Protein AF-A0A3P6BHT1-F1 (afdb_monomer)

Nearest PDB structures (foldseek):
  8hqz-assembly1_H  TM=2.341E-01  e=5.029E+00  Escherichia phage DT57C

Mean predicted aligned error: 13.16 Å

Foldseek 3Di:
DDDDDDDDDDDDDDDDDDDDDPPVPDFAAWDKAFDFDWDQDPVRDIDTGGDPVFDIFTFGCRQDDWLVSVVVSVCVRRVNPPPPDDDWDWADPDDPDDPPPDDRDDTGTDDGRVSVVVVVVSVSVVVPD

Organism: Brassica oleracea (NCBI:txid3712)

Radius of gyration: 19.94 Å; Cα contacts (8 Å, |Δi|>4): 112; chains: 1; bounding box: 49×53×44 Å

Sequence (129 aa):
MSCIRYDEGGKGMAHGGCSVSSIEGVHDSYIVVISGRWIMYDTGDWDFKLDSDRMGRAVYAKLITSVEDLKRAIIESYGLVGMSVVVEMTYWLGEHGSGAVGEREAPVQISNDKDFDLFTSARKVDKYI

Structure (mmCIF, N/CA/C/O backbone):
data_AF-A0A3P6BHT1-F1
#
_entry.id   AF-A0A3P6BHT1-F1
#
loop_
_atom_site.group_PDB
_atom_site.id
_atom_site.type_symbol
_atom_site.label_atom_id
_atom_site.label_alt_id
_atom_site.label_comp_id
_atom_site.label_asym_id
_atom_site.label_entity_id
_atom_site.label_seq_id
_atom_site.pdbx_PDB_ins_code
_atom_site.Cartn_x
_atom_site.Cartn_y
_atom_site.Cartn_z
_atom_site.occupancy
_atom_site.B_iso_or_equiv
_atom_site.auth_seq_id
_atom_site.auth_comp_id
_atom_site.auth_asym_id
_atom_site.auth_atom_id
_atom_site.pdbx_PDB_model_num
ATOM 1 N N . MET A 1 1 ? -31.616 1.103 -2.782 1.00 33.19 1 MET A N 1
ATOM 2 C CA . MET A 1 1 ? -32.309 1.721 -1.630 1.00 33.19 1 MET A CA 1
ATOM 3 C C . MET A 1 1 ? -31.677 3.082 -1.394 1.00 33.19 1 MET A C 1
ATOM 5 O O . MET A 1 1 ? -30.459 3.165 -1.419 1.00 33.19 1 MET A O 1
ATOM 9 N N . SER A 1 2 ? -32.489 4.130 -1.275 1.00 29.17 2 SER A N 1
ATOM 10 C CA . SER A 1 2 ? -32.084 5.532 -1.092 1.00 29.17 2 SER A CA 1
ATOM 11 C C . SER A 1 2 ? -32.786 6.083 0.153 1.00 29.17 2 SER A C 1
ATOM 13 O O . SER A 1 2 ? -33.930 5.699 0.398 1.00 29.17 2 SER A O 1
ATOM 15 N N . CYS A 1 3 ? -32.132 6.970 0.911 1.00 26.05 3 CYS A N 1
ATOM 16 C CA . CYS A 1 3 ? -32.770 7.853 1.896 1.00 26.05 3 CYS A CA 1
ATOM 17 C C . CYS A 1 3 ? -31.977 9.171 2.094 1.00 26.05 3 CYS A C 1
ATOM 19 O O . CYS A 1 3 ? -30.818 9.271 1.697 1.00 26.05 3 CYS A O 1
ATOM 21 N N . ILE A 1 4 ? -32.668 10.196 2.618 1.00 35.78 4 ILE A N 1
ATOM 22 C CA . ILE A 1 4 ? -32.536 11.655 2.388 1.00 35.78 4 ILE A CA 1
ATOM 23 C C . ILE A 1 4 ? -32.267 12.450 3.704 1.00 35.78 4 ILE A C 1
ATOM 25 O O . ILE A 1 4 ? -32.861 12.099 4.715 1.00 35.78 4 ILE A O 1
ATOM 29 N N . ARG A 1 5 ? -31.425 13.513 3.599 1.00 43.12 5 ARG A N 1
ATOM 30 C CA . ARG A 1 5 ? -31.228 14.861 4.264 1.00 43.12 5 ARG A CA 1
ATOM 31 C C . ARG A 1 5 ? -31.700 15.216 5.700 1.00 43.12 5 ARG A C 1
ATOM 33 O O . ARG A 1 5 ? -32.742 14.737 6.099 1.00 43.12 5 ARG A O 1
ATOM 40 N N . TYR A 1 6 ? -31.028 16.212 6.338 1.00 35.94 6 TYR A N 1
ATOM 41 C CA . TYR A 1 6 ? -31.519 17.595 6.654 1.00 35.94 6 TYR A CA 1
ATOM 42 C C . TYR A 1 6 ? -30.362 18.598 6.938 1.00 35.94 6 TYR A C 1
ATOM 44 O O . TYR A 1 6 ? -29.374 18.223 7.562 1.00 35.94 6 TYR A O 1
ATOM 52 N N . ASP A 1 7 ? -30.520 19.854 6.485 1.00 47.53 7 ASP A N 1
ATOM 53 C CA . ASP A 1 7 ? -29.783 21.067 6.909 1.00 47.53 7 ASP A CA 1
ATOM 54 C C . ASP A 1 7 ? -30.580 21.779 8.022 1.00 47.53 7 ASP A C 1
ATOM 56 O O . ASP A 1 7 ? -31.801 21.887 7.897 1.00 47.53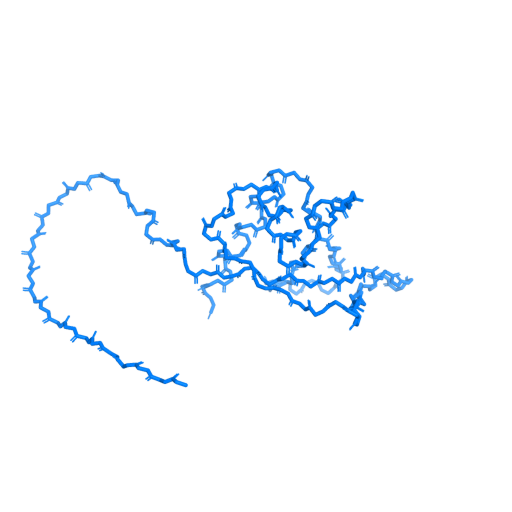 7 ASP A O 1
ATOM 60 N N . GLU A 1 8 ? -29.916 22.364 9.026 1.00 42.38 8 GLU A N 1
ATOM 61 C CA . GLU A 1 8 ? -30.491 23.420 9.880 1.00 42.38 8 GLU A CA 1
ATOM 62 C C . GLU A 1 8 ? -29.471 24.538 10.144 1.00 42.38 8 GLU A C 1
ATOM 64 O O . GLU A 1 8 ? -28.363 24.307 10.624 1.00 42.38 8 GLU A O 1
ATOM 69 N N . GLY A 1 9 ? -29.869 25.776 9.836 1.00 42.72 9 GLY A N 1
ATOM 70 C CA . GLY A 1 9 ? -29.161 26.996 10.212 1.00 42.72 9 GLY A CA 1
ATOM 71 C C . GLY A 1 9 ? -29.717 27.606 11.502 1.00 42.72 9 GLY A C 1
ATOM 72 O O . GLY A 1 9 ? -30.926 27.627 11.718 1.00 42.72 9 GLY A O 1
ATOM 73 N N . GLY A 1 10 ? -28.835 28.180 12.326 1.00 33.06 10 GLY A N 1
ATOM 74 C CA . GLY A 1 10 ? -29.183 28.947 13.525 1.00 33.06 10 GLY A CA 1
ATOM 75 C C . GLY A 1 10 ? -28.000 29.782 14.034 1.00 33.06 10 GLY A C 1
ATOM 76 O O . GLY A 1 10 ? -26.874 29.309 14.099 1.00 33.06 10 GLY A O 1
ATOM 77 N N . LYS A 1 11 ? -28.256 31.056 14.347 1.00 47.62 11 LYS A N 1
ATOM 78 C CA . LYS A 1 11 ? -27.301 32.153 14.604 1.00 47.62 11 LYS A CA 1
ATOM 79 C C . LYS A 1 11 ? -27.049 32.344 16.113 1.00 47.62 11 LYS A C 1
ATOM 81 O O . LYS A 1 11 ? -28.017 32.399 16.863 1.00 47.62 11 LYS A O 1
ATOM 86 N N . GLY A 1 12 ? -25.804 32.582 16.548 1.00 33.12 12 GLY A N 1
ATOM 87 C CA . GLY A 1 12 ? -25.494 33.063 17.909 1.00 33.12 12 GLY A CA 1
ATOM 88 C C . GLY A 1 12 ? -23.995 33.285 18.169 1.00 33.12 12 GLY A C 1
ATOM 89 O O . GLY A 1 12 ? -23.211 32.352 18.066 1.00 33.12 12 GLY A O 1
ATOM 90 N N . MET A 1 13 ? -23.594 34.521 18.492 1.00 46.94 13 MET A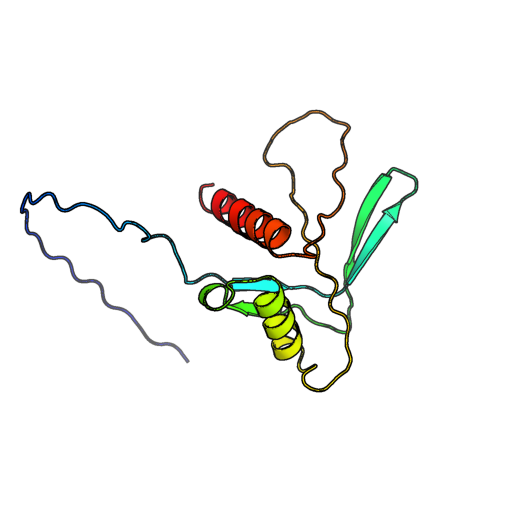 N 1
ATOM 91 C CA . MET A 1 13 ? -22.229 34.886 18.907 1.00 46.94 13 MET A CA 1
ATOM 92 C C . MET A 1 13 ? -22.034 34.712 20.421 1.00 46.94 13 MET A C 1
ATOM 94 O O . MET A 1 13 ? -22.877 35.173 21.187 1.00 46.94 13 MET A O 1
ATOM 98 N N . ALA A 1 14 ? -20.875 34.193 20.841 1.00 39.41 14 ALA A N 1
ATOM 99 C CA . ALA A 1 14 ? -20.248 34.505 22.129 1.00 39.41 14 ALA A CA 1
ATOM 100 C C . ALA A 1 14 ? -18.723 34.285 22.052 1.00 39.41 14 ALA A C 1
ATOM 102 O O . ALA A 1 14 ? -18.258 33.202 21.705 1.00 39.41 14 ALA A O 1
ATOM 103 N N . HIS A 1 15 ? -17.950 35.324 22.382 1.00 44.81 15 HIS A N 1
ATOM 104 C CA . HIS A 1 15 ? -16.516 35.235 22.655 1.00 44.81 15 HIS A CA 1
ATOM 105 C C . HIS A 1 15 ? -16.294 34.516 23.993 1.00 44.81 15 HIS A C 1
ATOM 107 O O . HIS A 1 15 ? -16.811 34.948 25.021 1.00 44.81 15 HIS A O 1
ATOM 113 N N . GLY A 1 16 ? -15.475 33.469 23.988 1.00 34.25 16 GLY A N 1
ATOM 114 C CA . GLY A 1 16 ? -15.001 32.792 25.191 1.00 34.25 16 GLY A CA 1
ATOM 115 C C . GLY A 1 16 ? -13.775 31.963 24.845 1.00 34.25 16 GLY A C 1
ATOM 116 O O . GLY A 1 16 ? -13.896 30.888 24.269 1.00 34.25 16 GLY A O 1
ATOM 117 N N . GLY A 1 17 ? -12.588 32.495 25.137 1.00 44.78 17 GLY A N 1
ATOM 118 C CA . GLY A 1 17 ? -11.343 31.755 24.988 1.00 44.78 17 GLY A CA 1
ATOM 119 C C . GLY A 1 17 ? -11.336 30.541 25.912 1.00 44.78 17 GLY A C 1
ATOM 120 O O . GLY A 1 17 ? -11.472 30.680 27.126 1.00 44.78 17 GLY A O 1
ATOM 121 N N . CYS A 1 18 ? -11.145 29.361 25.332 1.00 32.31 18 CYS A N 1
ATOM 122 C CA . CYS A 1 18 ? -10.703 28.178 26.047 1.00 32.31 18 CYS A CA 1
ATOM 123 C C . CYS A 1 18 ? -9.732 27.411 25.148 1.00 32.31 18 CYS A C 1
ATOM 125 O O . CYS A 1 18 ? -9.988 27.156 23.974 1.00 32.31 18 CYS A O 1
ATOM 127 N N . SER A 1 19 ? -8.566 27.145 25.709 1.00 41.62 19 SER A N 1
ATOM 128 C CA . SER A 1 19 ? -7.423 26.483 25.105 1.00 41.62 19 SER A CA 1
ATOM 129 C C . SER A 1 19 ? -7.693 25.009 24.786 1.00 41.62 19 SER A C 1
ATOM 131 O O . SER A 1 19 ? -8.233 24.293 25.622 1.00 41.62 19 SER A O 1
ATOM 133 N N . VAL A 1 20 ? -7.168 24.579 23.631 1.00 44.09 20 VAL A N 1
ATOM 134 C CA . VAL A 1 20 ? -6.938 23.195 23.169 1.00 44.09 20 VAL A CA 1
ATOM 135 C C . VAL A 1 20 ? -8.190 22.353 22.889 1.00 44.09 20 VAL A C 1
ATOM 137 O O . VAL A 1 20 ? -8.804 21.805 23.795 1.00 44.09 20 VAL A O 1
ATOM 140 N N . SER A 1 21 ? -8.481 22.141 21.598 1.00 43.91 21 SER A N 1
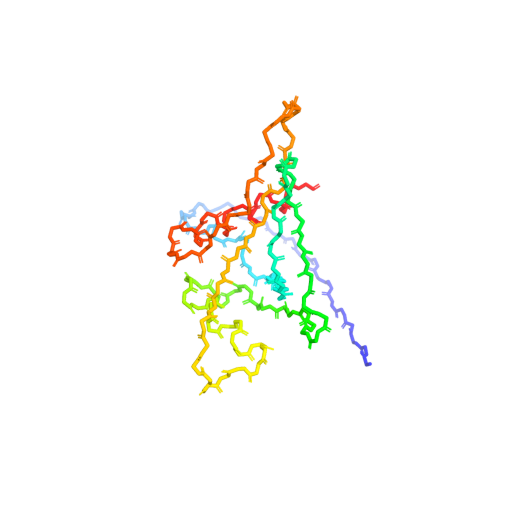ATOM 141 C CA . SER A 1 21 ? -8.604 20.796 20.987 1.00 43.91 21 SER A CA 1
ATOM 142 C C . SER A 1 21 ? -9.156 20.842 19.553 1.00 43.91 21 SER A C 1
ATOM 144 O O . SER A 1 21 ? -10.163 20.221 19.245 1.00 43.91 21 SER A O 1
ATOM 146 N N . SER A 1 22 ? -8.468 21.490 18.609 1.00 43.88 22 SER A N 1
ATOM 147 C CA . SER A 1 22 ? -8.778 21.246 17.190 1.00 43.88 22 SER A CA 1
ATOM 148 C C . SER A 1 22 ? -7.966 20.052 16.679 1.00 43.88 22 SER A C 1
ATOM 150 O O . SER A 1 22 ? -7.074 20.186 15.850 1.00 43.88 22 SER A O 1
ATOM 152 N N . ILE A 1 23 ? -8.306 18.861 17.188 1.00 52.00 23 ILE A N 1
ATOM 153 C CA . ILE A 1 23 ? -8.139 17.591 16.450 1.00 52.00 23 ILE A CA 1
ATOM 154 C C . ILE A 1 23 ? -9.349 17.404 15.500 1.00 52.00 23 ILE A C 1
ATOM 156 O O . ILE A 1 23 ? -9.651 16.308 15.035 1.00 52.00 23 ILE A O 1
ATOM 160 N N . GLU A 1 24 ? -10.076 18.484 15.206 1.00 45.03 24 GLU A N 1
ATOM 161 C CA . GLU A 1 24 ? -11.163 18.539 14.234 1.00 45.03 24 GLU A CA 1
ATOM 162 C C . GLU A 1 24 ? -10.587 18.554 12.816 1.00 45.03 24 GLU A C 1
ATOM 164 O O . GLU A 1 24 ? -10.504 19.572 12.139 1.00 45.03 24 GLU A O 1
ATOM 169 N N . GLY A 1 25 ? -10.130 17.390 12.377 1.00 41.31 25 GLY A N 1
ATOM 170 C CA . GLY A 1 25 ? -9.745 17.160 10.985 1.00 41.31 25 GLY A CA 1
ATOM 171 C C . GLY A 1 25 ? -9.738 15.688 10.604 1.00 41.31 25 GLY A C 1
ATOM 172 O O . GLY A 1 25 ? -9.152 15.298 9.594 1.00 41.31 25 GLY A O 1
ATOM 173 N N . VAL A 1 26 ? -10.316 14.832 11.441 1.00 51.81 26 VAL A N 1
ATOM 174 C CA . VAL A 1 26 ? -10.138 13.395 11.324 1.00 51.81 26 VAL A CA 1
ATOM 175 C C . VAL A 1 26 ? -11.498 12.756 11.649 1.00 51.81 26 VAL A C 1
ATOM 177 O O . VAL A 1 26 ? -12.054 12.986 12.713 1.00 51.81 26 VAL A O 1
ATOM 180 N N . HIS A 1 27 ? -12.186 12.048 10.747 1.00 53.94 27 HIS A N 1
ATOM 181 C CA . HIS A 1 27 ? -11.885 10.651 10.438 1.00 53.94 27 HIS A CA 1
ATOM 182 C C . HIS A 1 27 ? -13.075 9.968 9.692 1.00 53.94 27 HIS A C 1
ATOM 184 O O . HIS A 1 27 ? -13.681 9.062 10.245 1.00 53.94 27 HIS A O 1
ATOM 190 N N . ASP A 1 28 ? -13.421 10.332 8.454 1.00 64.56 28 ASP A N 1
ATOM 191 C CA . ASP A 1 28 ? -14.301 9.494 7.596 1.00 64.56 28 ASP A CA 1
ATOM 192 C C . ASP A 1 28 ? -13.638 9.240 6.238 1.00 64.56 28 ASP A C 1
ATOM 194 O O . ASP A 1 28 ? -14.151 9.577 5.177 1.00 64.56 28 ASP A O 1
ATOM 198 N N . SER A 1 29 ? -12.422 8.698 6.261 1.00 78.81 29 SER A N 1
ATOM 199 C CA . SER A 1 29 ? -11.703 8.342 5.035 1.00 78.81 29 SER A CA 1
ATOM 200 C C . SER A 1 29 ? -11.356 6.868 5.005 1.00 78.81 29 SER A C 1
ATOM 202 O O . SER A 1 29 ? -11.123 6.250 6.044 1.00 78.81 29 SER A O 1
ATOM 204 N N . TYR A 1 30 ? -11.276 6.325 3.800 1.00 88.56 30 TYR A N 1
ATOM 205 C CA . TYR A 1 30 ? -10.845 4.960 3.553 1.00 88.56 30 TYR A CA 1
ATOM 206 C C . TYR A 1 30 ? -9.407 4.955 3.037 1.00 88.56 30 TYR A C 1
ATOM 208 O O . TYR A 1 30 ? -8.985 5.879 2.345 1.00 88.56 30 TYR A O 1
ATOM 216 N N . ILE A 1 31 ? -8.654 3.916 3.384 1.00 90.75 31 ILE A N 1
ATOM 217 C CA . ILE A 1 31 ? -7.414 3.557 2.696 1.00 90.75 31 ILE A CA 1
ATOM 218 C C . ILE A 1 31 ? -7.796 2.510 1.656 1.00 90.75 31 ILE A C 1
ATOM 220 O O . ILE A 1 31 ? -8.370 1.476 2.004 1.00 90.75 31 ILE A O 1
ATOM 224 N N . VAL A 1 32 ? -7.501 2.787 0.388 1.00 92.19 32 VAL A N 1
ATOM 225 C CA . VAL A 1 32 ? -7.661 1.804 -0.684 1.00 92.19 32 VAL A CA 1
ATOM 226 C C . VAL A 1 32 ? -6.406 0.945 -0.729 1.00 92.19 32 VAL A C 1
ATOM 228 O O . VAL A 1 32 ? -5.294 1.457 -0.802 1.00 92.19 32 VAL A O 1
ATOM 231 N N . VAL A 1 33 ? -6.597 -0.366 -0.662 1.00 94.62 33 VAL A N 1
ATOM 232 C CA . VAL A 1 33 ? -5.541 -1.372 -0.654 1.00 94.62 33 VAL A CA 1
ATOM 233 C C . VAL A 1 33 ? -5.716 -2.243 -1.878 1.00 94.62 33 VAL A C 1
ATOM 235 O O . VAL A 1 33 ? -6.782 -2.821 -2.095 1.00 94.62 33 VAL A O 1
ATOM 238 N N . ILE A 1 34 ? -4.655 -2.369 -2.659 1.00 95.25 34 ILE A N 1
ATOM 239 C CA . ILE A 1 34 ? -4.643 -3.160 -3.881 1.00 95.25 34 ILE A CA 1
ATOM 240 C C . ILE A 1 34 ? -3.522 -4.187 -3.764 1.00 95.25 34 ILE A C 1
ATOM 242 O O . ILE A 1 34 ? -2.421 -3.859 -3.329 1.00 95.25 34 ILE A O 1
ATOM 246 N N . SER A 1 35 ? -3.816 -5.439 -4.108 1.00 94.81 35 SER A N 1
ATOM 247 C CA . SER A 1 35 ? -2.819 -6.506 -4.117 1.00 94.81 35 SER A CA 1
ATOM 248 C C . SER A 1 35 ? -2.128 -6.567 -5.477 1.00 94.81 35 SER A C 1
ATOM 250 O O . SER A 1 35 ? -2.750 -6.354 -6.518 1.00 94.81 35 SER A O 1
ATOM 252 N N . GLY A 1 36 ? -0.828 -6.833 -5.471 1.00 94.56 36 GLY A N 1
ATOM 253 C CA . GLY A 1 36 ? -0.017 -6.865 -6.676 1.00 94.56 36 GLY A CA 1
ATOM 254 C C . GLY A 1 36 ? 1.464 -6.904 -6.339 1.00 94.56 36 GLY A C 1
ATOM 255 O O . GLY A 1 36 ? 1.848 -7.194 -5.205 1.00 94.56 36 GLY A O 1
ATOM 256 N N . ARG A 1 37 ? 2.293 -6.615 -7.337 1.00 93.31 37 ARG A N 1
ATOM 257 C CA . ARG A 1 37 ? 3.749 -6.566 -7.197 1.00 93.31 37 ARG A CA 1
ATOM 258 C C . ARG A 1 37 ? 4.332 -5.387 -7.961 1.00 93.31 37 ARG A C 1
ATOM 260 O O . ARG A 1 37 ? 3.911 -5.103 -9.083 1.00 93.31 37 ARG A O 1
ATOM 267 N N . TRP A 1 38 ? 5.347 -4.770 -7.377 1.00 93.12 38 TRP A N 1
ATOM 268 C CA . TRP A 1 38 ? 6.177 -3.791 -8.064 1.00 93.12 38 TRP A CA 1
ATOM 269 C C . TRP A 1 38 ? 7.136 -4.481 -9.037 1.00 93.12 38 TRP A C 1
ATOM 271 O O . TRP A 1 38 ? 7.667 -5.556 -8.750 1.00 93.12 38 TRP A O 1
ATOM 281 N N . ILE A 1 39 ? 7.340 -3.866 -10.195 1.00 92.94 39 ILE A N 1
ATOM 282 C CA . ILE A 1 39 ? 8.279 -4.288 -11.232 1.00 92.94 39 ILE A CA 1
ATOM 283 C C . ILE A 1 39 ? 9.194 -3.101 -11.507 1.00 92.94 39 ILE A C 1
ATOM 285 O O . ILE A 1 39 ? 8.714 -2.060 -11.942 1.00 92.94 39 ILE A O 1
ATOM 289 N N . MET A 1 40 ? 10.493 -3.264 -11.253 1.00 91.69 40 MET A N 1
ATOM 290 C CA . MET A 1 40 ? 11.514 -2.311 -11.684 1.00 91.69 40 MET A CA 1
ATOM 291 C C . MET A 1 40 ? 12.067 -2.766 -13.033 1.00 91.69 40 MET A C 1
ATOM 293 O O . MET A 1 40 ? 12.561 -3.890 -13.153 1.00 91.69 40 MET A O 1
ATOM 297 N N . TYR A 1 41 ? 11.972 -1.909 -14.040 1.00 88.81 41 TYR A N 1
ATOM 298 C CA . TYR A 1 41 ? 12.591 -2.129 -15.341 1.00 88.81 41 TYR A CA 1
ATOM 299 C C . TYR A 1 41 ? 14.068 -1.724 -15.314 1.00 88.81 41 TYR A C 1
ATOM 301 O O . TYR A 1 41 ? 14.521 -0.970 -14.453 1.00 88.81 41 TYR A O 1
A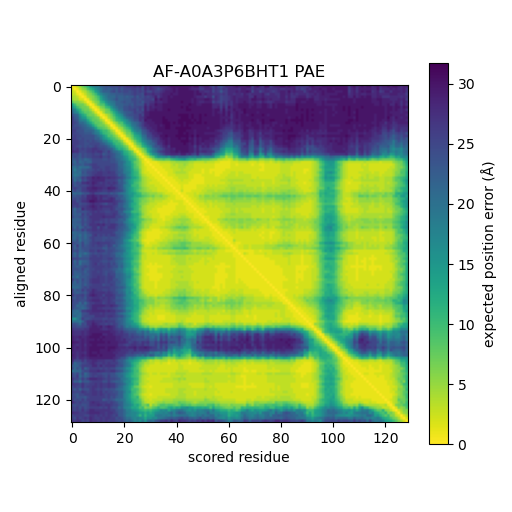TOM 309 N N . ASP A 1 42 ? 14.830 -2.210 -16.288 1.00 91.25 42 ASP A N 1
ATOM 310 C CA . ASP A 1 42 ? 16.234 -1.839 -16.503 1.00 91.25 42 ASP A CA 1
ATOM 311 C C . ASP A 1 42 ? 16.425 -0.338 -16.781 1.00 91.25 42 ASP A C 1
ATOM 313 O O . ASP A 1 42 ? 17.467 0.227 -16.454 1.00 91.25 42 ASP A O 1
ATOM 317 N N . THR A 1 43 ? 15.393 0.325 -17.305 1.00 88.12 43 THR A N 1
ATOM 318 C CA . THR A 1 43 ? 15.309 1.784 -17.459 1.00 88.12 43 THR A CA 1
ATOM 319 C C . THR A 1 43 ? 15.232 2.539 -16.127 1.00 88.12 43 THR A C 1
ATOM 321 O O . THR A 1 43 ? 15.290 3.769 -16.114 1.00 88.12 43 THR A O 1
ATOM 324 N N . GLY A 1 44 ? 15.056 1.838 -15.004 1.00 84.69 44 GLY A N 1
ATOM 325 C CA . GLY A 1 44 ? 14.777 2.428 -13.696 1.00 84.69 44 GLY A CA 1
ATOM 326 C C . GLY A 1 44 ? 13.326 2.883 -13.517 1.00 84.69 44 GLY A C 1
ATOM 327 O O . GLY A 1 44 ? 13.019 3.534 -12.523 1.00 84.69 44 GLY A O 1
ATOM 328 N N . ASP A 1 45 ? 12.439 2.569 -14.467 1.00 84.69 45 ASP A N 1
ATOM 329 C CA . ASP A 1 45 ? 10.997 2.769 -14.308 1.00 84.69 45 ASP A CA 1
ATOM 330 C C . ASP A 1 45 ? 10.404 1.737 -13.351 1.00 84.69 45 ASP A C 1
ATOM 332 O O . ASP A 1 45 ? 10.794 0.568 -13.363 1.00 84.69 45 ASP A O 1
ATOM 336 N N . TRP A 1 46 ? 9.410 2.161 -12.577 1.00 88.31 46 TRP A N 1
ATOM 337 C CA . TRP A 1 46 ? 8.597 1.273 -11.758 1.00 88.31 46 TRP A CA 1
ATOM 338 C C . TRP A 1 46 ? 7.191 1.162 -12.329 1.00 88.31 46 TRP A C 1
ATOM 340 O O . TRP A 1 46 ? 6.589 2.152 -12.738 1.00 88.31 46 TRP A O 1
ATOM 350 N N . ASP A 1 47 ? 6.650 -0.047 -12.301 1.00 90.06 47 ASP A N 1
ATOM 351 C CA . ASP A 1 47 ? 5.260 -0.331 -12.638 1.00 90.06 47 ASP A CA 1
ATOM 352 C C . ASP A 1 47 ? 4.651 -1.263 -11.590 1.00 90.06 47 ASP A C 1
ATOM 354 O O . ASP A 1 47 ? 5.352 -2.044 -10.937 1.00 90.06 47 ASP A O 1
ATOM 358 N N . PHE A 1 48 ? 3.338 -1.169 -11.404 1.00 90.69 48 PHE A N 1
ATOM 359 C CA . PHE A 1 48 ? 2.605 -1.990 -10.453 1.00 90.69 48 PHE A CA 1
ATOM 360 C C . PHE A 1 48 ? 1.715 -2.979 -11.190 1.00 90.69 48 PHE A C 1
ATOM 362 O O . PHE A 1 48 ? 0.659 -2.639 -11.727 1.00 90.69 48 PHE A O 1
ATOM 369 N N . LYS A 1 49 ? 2.108 -4.253 -11.160 1.00 93.94 49 LYS A N 1
ATOM 370 C CA . LYS A 1 49 ? 1.285 -5.321 -11.716 1.00 93.94 49 LYS A CA 1
ATOM 371 C C . LYS A 1 49 ? 0.261 -5.780 -10.685 1.00 93.94 49 LYS A C 1
ATOM 373 O O . LYS A 1 49 ? 0.617 -6.432 -9.703 1.00 93.94 49 LYS A O 1
ATOM 378 N N . LEU A 1 50 ? -1.005 -5.483 -10.966 1.00 93.56 50 LEU A N 1
ATOM 379 C CA . LEU A 1 50 ? -2.162 -5.923 -10.187 1.00 93.56 50 LEU A CA 1
ATOM 380 C C . LEU A 1 50 ? -2.263 -7.452 -10.114 1.00 93.56 50 LEU A C 1
ATOM 382 O O . LEU A 1 50 ? -2.056 -8.147 -11.113 1.00 93.56 50 LEU A O 1
ATOM 386 N N . ASP A 1 51 ? -2.636 -7.960 -8.942 1.00 93.62 51 ASP A N 1
ATOM 387 C CA . ASP A 1 51 ? -3.138 -9.324 -8.788 1.00 93.62 51 ASP A CA 1
ATOM 388 C C . ASP A 1 51 ? -4.599 -9.362 -9.265 1.00 93.62 51 ASP A C 1
ATOM 390 O O . ASP A 1 51 ? -5.501 -8.841 -8.607 1.00 93.62 51 ASP A O 1
ATOM 394 N N . SER A 1 52 ? -4.831 -9.951 -10.440 1.00 91.19 52 SER A N 1
ATOM 395 C CA . SER A 1 52 ? -6.158 -10.006 -11.065 1.00 91.19 52 SER A CA 1
ATOM 396 C C . SER A 1 52 ? -7.167 -10.842 -10.283 1.00 91.19 52 SER A C 1
ATOM 398 O O . SER A 1 52 ? -8.370 -10.635 -10.438 1.00 91.19 52 SER A O 1
ATOM 400 N N . ASP A 1 53 ? -6.696 -11.755 -9.435 1.00 91.81 53 ASP A N 1
ATOM 401 C CA . ASP A 1 53 ? -7.558 -12.649 -8.663 1.00 91.81 53 ASP A CA 1
ATOM 402 C C . ASP A 1 53 ? -8.003 -11.996 -7.345 1.00 91.81 53 ASP A C 1
ATOM 404 O O . ASP A 1 53 ? -8.903 -12.486 -6.657 1.00 91.81 53 ASP A O 1
ATOM 408 N N . ARG A 1 54 ? -7.402 -10.852 -6.989 1.00 88.94 54 ARG A N 1
ATOM 409 C CA . ARG A 1 54 ? -7.656 -10.128 -5.743 1.00 88.94 54 ARG A CA 1
ATOM 410 C C . ARG A 1 54 ? -8.097 -8.701 -6.025 1.00 88.94 54 ARG A C 1
ATOM 412 O O . ARG A 1 54 ? -7.296 -7.779 -6.133 1.00 88.94 54 ARG A O 1
ATOM 419 N N . MET A 1 55 ? -9.414 -8.503 -6.062 1.00 91.25 55 MET A N 1
ATOM 420 C CA . MET A 1 55 ? -9.993 -7.159 -6.142 1.00 91.25 55 MET A CA 1
ATOM 421 C C . MET A 1 55 ? -9.492 -6.262 -5.000 1.00 91.25 55 MET A C 1
ATOM 423 O O . MET A 1 55 ? -9.316 -6.736 -3.878 1.00 91.25 55 MET A O 1
ATOM 427 N N . GLY A 1 56 ? -9.359 -4.961 -5.264 1.00 93.94 56 GLY A N 1
ATOM 428 C CA . GLY A 1 56 ? -9.016 -3.978 -4.238 1.00 93.94 56 GLY A CA 1
ATOM 429 C C . GLY A 1 56 ? -9.996 -3.970 -3.058 1.00 93.94 56 GLY A C 1
ATOM 430 O O . GLY A 1 56 ? -11.143 -4.428 -3.149 1.00 93.94 56 GLY A O 1
ATOM 431 N N . ARG A 1 57 ? -9.531 -3.454 -1.923 1.00 95.19 57 ARG A N 1
ATOM 432 C CA . ARG A 1 57 ? -10.286 -3.331 -0.672 1.00 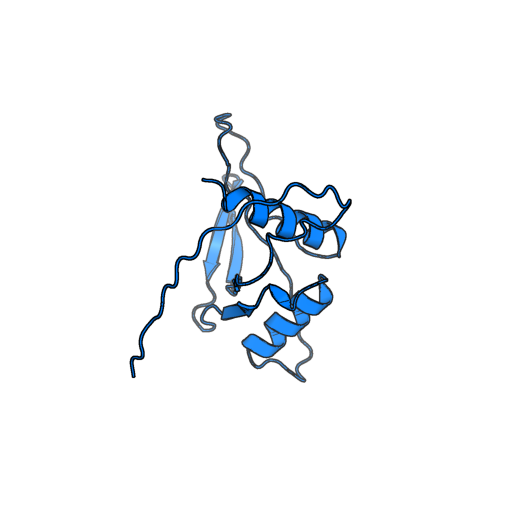95.19 57 ARG A CA 1
ATOM 433 C C . ARG A 1 57 ? -10.204 -1.910 -0.146 1.00 95.19 57 ARG A C 1
ATOM 435 O O . ARG A 1 57 ? -9.203 -1.234 -0.338 1.00 95.19 57 ARG A O 1
ATOM 442 N N . ALA A 1 58 ? -11.251 -1.468 0.535 1.00 92.62 58 ALA A N 1
ATOM 443 C CA . ALA A 1 58 ? -11.253 -0.212 1.269 1.00 92.62 58 ALA A CA 1
ATOM 444 C C . ALA A 1 58 ? -11.290 -0.528 2.766 1.00 92.62 58 ALA A C 1
ATOM 446 O O . ALA A 1 58 ? -12.215 -1.192 3.231 1.00 92.62 58 ALA A O 1
ATOM 447 N N . VAL A 1 59 ? -10.296 -0.054 3.516 1.00 92.50 59 VAL A N 1
ATOM 448 C CA . VAL A 1 59 ? -10.251 -0.188 4.979 1.00 92.50 59 VAL A CA 1
ATOM 449 C C . VAL A 1 59 ? -10.526 1.163 5.626 1.00 92.50 59 VAL A C 1
ATOM 451 O O . VAL A 1 59 ? -10.059 2.202 5.158 1.00 92.50 59 VAL A O 1
ATOM 454 N N . TYR A 1 60 ? -11.335 1.173 6.681 1.00 90.25 60 TYR A N 1
ATOM 455 C CA . TYR A 1 60 ? -11.780 2.413 7.309 1.00 90.25 60 TYR A CA 1
ATOM 456 C C . TYR A 1 60 ? -10.665 3.010 8.174 1.00 90.25 60 TYR A C 1
ATOM 458 O O . TYR A 1 60 ? -10.293 2.455 9.206 1.00 90.25 60 TYR A O 1
ATOM 466 N N . ALA A 1 61 ? -10.127 4.158 7.760 1.00 87.81 61 ALA A N 1
ATOM 467 C CA . ALA A 1 61 ? -8.887 4.701 8.309 1.00 87.81 61 ALA A CA 1
ATOM 468 C C . ALA A 1 61 ? -9.000 5.185 9.760 1.00 87.81 61 ALA A C 1
ATOM 470 O O . ALA A 1 61 ? -7.977 5.368 10.410 1.00 87.81 61 ALA A O 1
ATOM 471 N N . LYS A 1 62 ? -10.215 5.434 10.268 1.00 85.50 62 LYS A N 1
ATOM 472 C CA . LYS A 1 62 ? -10.432 5.905 11.645 1.00 85.50 62 LYS A CA 1
ATOM 473 C C . LYS A 1 62 ? -9.946 4.921 12.697 1.00 85.50 62 LYS A C 1
ATOM 475 O O . LYS A 1 62 ? -9.505 5.339 13.758 1.00 85.50 62 LYS A O 1
ATOM 480 N N . LEU A 1 63 ? -10.060 3.632 12.396 1.00 85.19 63 LEU A N 1
ATOM 481 C CA . LEU A 1 63 ? -9.738 2.555 13.326 1.00 85.19 63 LEU A CA 1
ATOM 482 C C . LEU A 1 63 ? -8.272 2.117 13.227 1.00 85.19 63 LEU A C 1
ATOM 484 O O . LEU A 1 63 ? -7.860 1.220 13.950 1.00 85.19 63 LEU A O 1
ATOM 488 N N . ILE A 1 64 ? -7.496 2.726 12.326 1.00 91.56 64 ILE A N 1
ATOM 489 C CA . ILE A 1 64 ? -6.115 2.339 12.052 1.00 91.56 64 ILE A CA 1
ATOM 490 C C . ILE A 1 64 ? -5.183 3.336 12.733 1.00 91.56 64 ILE A C 1
ATOM 492 O O . ILE A 1 64 ? -5.076 4.481 12.290 1.00 91.56 64 ILE A O 1
ATOM 496 N N . THR A 1 65 ? -4.519 2.894 13.801 1.00 91.19 65 THR A N 1
ATOM 497 C CA . THR A 1 65 ? -3.617 3.739 14.604 1.00 91.19 65 THR A CA 1
ATOM 498 C C . THR A 1 65 ? -2.151 3.330 14.538 1.00 91.19 65 THR A C 1
ATOM 500 O O . THR A 1 65 ? -1.300 4.073 15.010 1.00 91.19 65 THR A O 1
ATOM 503 N N . SER A 1 66 ? -1.854 2.180 13.934 1.00 93.62 66 SER A N 1
ATOM 504 C CA . SER A 1 66 ? -0.511 1.604 13.850 1.00 93.62 66 SER A CA 1
ATOM 505 C C . SER A 1 66 ? -0.322 0.799 12.564 1.00 93.62 66 SER A C 1
ATOM 507 O O . SER A 1 66 ? -1.292 0.471 11.863 1.00 93.62 66 SER A O 1
ATOM 509 N N . VAL A 1 67 ? 0.926 0.416 12.278 1.00 94.88 67 VAL A N 1
ATOM 510 C CA . VAL A 1 67 ? 1.245 -0.490 11.165 1.00 94.88 67 VAL A CA 1
ATOM 511 C C . VAL A 1 67 ? 0.575 -1.858 11.335 1.00 94.88 67 VAL A C 1
ATOM 513 O O . VAL A 1 67 ? 0.101 -2.443 10.362 1.00 94.88 67 VAL A O 1
ATOM 516 N N . GLU A 1 68 ? 0.481 -2.356 12.569 1.00 95.31 68 GLU A N 1
ATOM 517 C CA . GLU A 1 68 ? -0.128 -3.654 12.869 1.00 95.31 68 GLU A CA 1
ATOM 518 C C . GLU A 1 68 ? -1.655 -3.615 12.743 1.00 95.31 68 GLU A C 1
ATOM 520 O O . GLU A 1 68 ? -2.251 -4.558 12.217 1.00 95.31 68 GLU A O 1
ATOM 525 N N . ASP A 1 69 ? -2.299 -2.503 13.118 1.00 94.94 69 ASP A N 1
ATOM 526 C CA . ASP A 1 69 ? -3.728 -2.307 12.844 1.00 94.94 69 ASP A CA 1
ATOM 527 C C . ASP A 1 69 ? -4.014 -2.335 11.345 1.00 94.94 69 ASP A C 1
ATOM 529 O O . ASP A 1 69 ? -4.993 -2.948 10.915 1.00 94.94 69 ASP A O 1
ATOM 533 N N . LEU A 1 70 ? -3.150 -1.702 10.544 1.00 94.81 70 LEU A N 1
ATOM 534 C CA . LEU A 1 70 ? -3.293 -1.681 9.093 1.00 94.81 70 LEU A CA 1
ATOM 535 C C . LEU A 1 70 ? -3.147 -3.089 8.509 1.00 94.81 70 LEU A C 1
ATOM 537 O O . LEU A 1 70 ? -4.006 -3.514 7.736 1.00 94.81 70 LEU A O 1
ATOM 541 N N . LYS A 1 71 ? -2.116 -3.840 8.919 1.00 95.56 71 LYS A N 1
ATOM 542 C CA . LYS A 1 71 ? -1.926 -5.240 8.501 1.00 95.56 71 LYS A CA 1
ATOM 543 C C . LYS A 1 71 ? -3.140 -6.092 8.852 1.00 95.56 71 LYS A C 1
ATOM 545 O O . LYS A 1 71 ? -3.654 -6.805 7.991 1.00 95.56 71 LYS A O 1
ATOM 550 N N . ARG A 1 72 ? -3.631 -5.990 10.090 1.00 95.12 72 ARG A N 1
ATOM 551 C CA . ARG A 1 72 ? -4.814 -6.726 10.552 1.00 95.12 72 ARG A CA 1
ATOM 552 C C . ARG A 1 72 ? -6.052 -6.379 9.726 1.00 95.12 72 ARG A C 1
ATOM 554 O O . ARG A 1 72 ? -6.712 -7.287 9.231 1.00 95.12 72 ARG A O 1
ATOM 561 N N . ALA A 1 73 ? -6.326 -5.095 9.508 1.00 95.38 73 ALA A N 1
ATOM 562 C CA . ALA A 1 73 ? -7.469 -4.658 8.708 1.00 95.38 73 ALA A CA 1
ATOM 563 C C . ALA A 1 73 ? -7.384 -5.146 7.251 1.00 95.38 73 ALA A C 1
ATOM 565 O O . ALA A 1 73 ? -8.398 -5.513 6.657 1.00 95.38 73 ALA A O 1
ATOM 566 N N . ILE A 1 74 ? -6.178 -5.202 6.674 1.00 95.25 74 ILE A N 1
ATOM 567 C CA . ILE A 1 74 ? -5.950 -5.774 5.342 1.00 95.25 74 ILE A CA 1
ATOM 568 C C . ILE A 1 74 ? -6.280 -7.269 5.343 1.00 95.25 74 ILE A C 1
ATOM 570 O O . ILE A 1 74 ? -7.087 -7.701 4.519 1.00 95.25 74 ILE A O 1
ATOM 574 N N . ILE A 1 75 ? -5.725 -8.041 6.281 1.00 95.31 75 ILE A N 1
ATOM 575 C CA . ILE A 1 75 ? -5.987 -9.486 6.422 1.00 95.31 75 ILE A CA 1
ATOM 576 C C . ILE A 1 75 ? -7.490 -9.755 6.541 1.00 95.31 75 ILE A C 1
ATOM 578 O O . ILE A 1 75 ? -8.022 -10.604 5.824 1.00 95.31 75 ILE A O 1
ATOM 582 N N . GLU A 1 76 ? -8.185 -9.004 7.394 1.00 95.06 76 GLU A N 1
ATOM 583 C CA . GLU A 1 76 ? -9.636 -9.104 7.572 1.00 95.06 76 GLU A CA 1
ATOM 584 C C . GLU A 1 76 ? -10.392 -8.770 6.279 1.00 95.06 76 GLU A C 1
ATOM 586 O O . GLU A 1 76 ? -11.256 -9.537 5.855 1.00 95.06 76 GLU A O 1
ATOM 591 N N . SER A 1 77 ? -10.028 -7.682 5.591 1.00 94.62 77 SER A N 1
ATOM 592 C CA . SER A 1 77 ? -10.704 -7.245 4.359 1.00 94.62 77 SER A CA 1
ATOM 593 C C . SER A 1 77 ? -10.560 -8.226 3.189 1.00 94.62 77 SER A C 1
ATOM 595 O O . SER A 1 77 ? -11.445 -8.316 2.333 1.00 94.62 77 SER A O 1
ATOM 597 N N . TYR A 1 78 ? -9.463 -8.984 3.148 1.00 94.44 78 TYR A N 1
ATOM 598 C CA . TYR A 1 78 ? -9.236 -10.032 2.154 1.00 94.44 78 TYR A CA 1
ATOM 599 C C . TYR A 1 78 ? -9.735 -11.414 2.605 1.00 94.44 78 TYR A C 1
ATOM 601 O O . TYR A 1 78 ? -9.643 -12.360 1.827 1.00 94.44 78 TYR A O 1
ATOM 609 N N . GLY A 1 79 ? -10.293 -11.546 3.815 1.00 94.12 79 GLY A N 1
ATOM 610 C CA . GLY A 1 79 ? -10.794 -12.823 4.334 1.00 94.12 79 GLY A CA 1
ATOM 611 C C . GLY A 1 79 ? -9.687 -13.829 4.662 1.00 94.12 79 GLY A C 1
ATOM 612 O O . GLY A 1 79 ? -9.908 -15.031 4.574 1.00 94.12 79 GLY A O 1
ATOM 613 N N . LEU A 1 80 ? -8.496 -13.346 5.027 1.00 93.00 80 LEU A N 1
ATOM 614 C CA . LEU A 1 80 ? -7.298 -14.161 5.272 1.00 93.00 80 LEU A CA 1
ATOM 615 C C . LEU A 1 80 ? -7.084 -14.481 6.764 1.00 93.00 80 LEU A C 1
ATOM 617 O O . LEU A 1 80 ? -6.007 -14.918 7.168 1.00 93.00 80 LEU A O 1
ATOM 621 N N . VAL A 1 81 ? -8.090 -14.239 7.608 1.00 93.50 81 VAL A N 1
ATOM 622 C CA . VAL A 1 81 ? -8.007 -14.473 9.056 1.00 93.50 81 VAL A CA 1
ATOM 623 C C . VAL A 1 81 ? -7.750 -15.955 9.339 1.00 93.50 81 VAL A C 1
ATOM 625 O O . VAL A 1 81 ? -8.415 -16.830 8.791 1.00 93.50 81 VAL A O 1
ATOM 628 N N . GLY A 1 82 ? -6.777 -16.236 10.208 1.00 91.75 82 GLY A N 1
ATOM 629 C CA . GLY A 1 82 ? -6.359 -17.602 10.543 1.00 91.75 82 GLY A CA 1
ATOM 630 C C . GLY A 1 82 ? -5.367 -18.220 9.554 1.00 91.75 82 GLY A C 1
ATOM 631 O O . GLY A 1 82 ? -4.853 -19.306 9.814 1.00 91.75 82 GLY A O 1
ATOM 632 N N . MET A 1 83 ? -5.045 -17.534 8.453 1.00 91.94 83 MET A N 1
ATOM 633 C CA . MET A 1 83 ? -3.969 -17.939 7.553 1.00 91.94 83 MET A CA 1
ATOM 634 C C . MET A 1 83 ? -2.629 -17.374 8.035 1.00 91.94 83 MET A C 1
ATOM 636 O O . MET A 1 83 ? -2.538 -16.221 8.453 1.00 91.94 83 MET A O 1
ATOM 640 N N . SER A 1 84 ? -1.563 -18.170 7.929 1.00 89.00 84 SER A N 1
ATOM 641 C CA . SER A 1 84 ? -0.194 -17.691 8.148 1.00 89.00 84 SER A CA 1
ATOM 642 C C . SER A 1 84 ? 0.285 -16.931 6.910 1.00 89.00 84 SER A C 1
ATOM 644 O O . SER A 1 84 ? 0.929 -17.508 6.034 1.00 89.00 84 SER A O 1
ATOM 646 N N . VAL A 1 8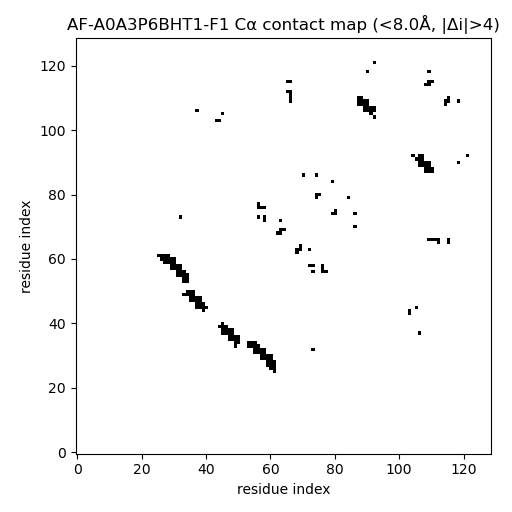5 ? -0.068 -15.649 6.818 1.00 88.44 85 VAL A N 1
ATOM 647 C CA . VAL A 1 85 ? 0.293 -14.762 5.703 1.00 88.44 85 VAL A CA 1
ATOM 648 C C . VAL A 1 85 ? 1.215 -13.639 6.163 1.00 88.44 85 VAL A C 1
ATOM 650 O O . VAL A 1 85 ? 1.041 -13.076 7.241 1.00 88.44 85 VAL A O 1
ATOM 653 N N . VAL A 1 86 ? 2.183 -13.292 5.317 1.00 88.75 86 VAL A N 1
ATOM 654 C CA . VAL A 1 86 ? 2.996 -12.082 5.473 1.00 88.75 86 VAL A CA 1
ATOM 655 C C . VAL A 1 86 ? 2.382 -10.989 4.608 1.00 88.75 86 VAL A C 1
ATOM 657 O O . VAL A 1 86 ? 2.119 -11.209 3.426 1.00 88.75 86 VAL A O 1
ATOM 660 N N . VAL A 1 87 ? 2.133 -9.823 5.204 1.00 91.25 87 VAL A N 1
ATOM 661 C CA . VAL A 1 87 ? 1.607 -8.649 4.500 1.00 91.25 87 VAL A CA 1
ATOM 662 C C . VAL A 1 87 ? 2.729 -7.635 4.343 1.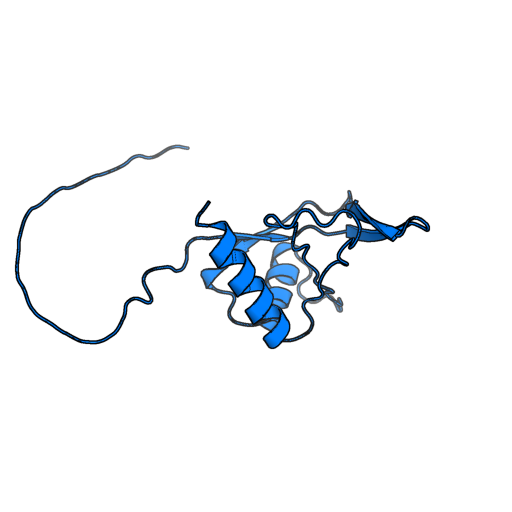00 91.25 87 VAL A C 1
ATOM 664 O O . VAL A 1 87 ? 3.113 -6.963 5.301 1.00 91.25 87 VAL A O 1
ATOM 667 N N . GLU A 1 88 ? 3.242 -7.531 3.124 1.00 93.88 88 GLU A N 1
ATOM 668 C CA . GLU A 1 88 ? 4.145 -6.458 2.721 1.00 93.88 88 GLU A CA 1
ATOM 669 C C . GLU A 1 88 ? 3.314 -5.290 2.187 1.00 93.88 88 GLU A C 1
ATOM 671 O O . GLU A 1 88 ? 2.440 -5.467 1.338 1.00 93.88 88 GLU A O 1
ATOM 676 N N . MET A 1 89 ? 3.558 -4.094 2.718 1.00 95.56 89 MET A N 1
ATOM 677 C CA . MET A 1 89 ? 2.786 -2.896 2.400 1.00 95.56 89 MET A CA 1
ATOM 678 C C . MET A 1 89 ? 3.715 -1.835 1.838 1.00 95.56 89 MET A C 1
ATOM 680 O O . MET A 1 89 ? 4.779 -1.570 2.396 1.00 95.56 89 MET A O 1
ATOM 684 N N . THR A 1 90 ? 3.299 -1.222 0.740 1.00 94.56 90 THR A N 1
ATOM 685 C CA . THR A 1 90 ? 4.018 -0.134 0.079 1.00 94.56 90 THR A CA 1
ATOM 686 C C . THR A 1 90 ? 3.016 0.896 -0.422 1.00 94.56 90 THR A C 1
ATOM 688 O O . THR A 1 90 ? 1.847 0.576 -0.649 1.00 94.56 90 THR A O 1
ATOM 691 N N . TYR A 1 91 ? 3.463 2.132 -0.590 1.00 91.50 91 TYR A N 1
ATOM 692 C CA . TYR A 1 91 ? 2.697 3.199 -1.220 1.00 91.50 91 TYR A CA 1
ATOM 693 C C . TYR A 1 91 ? 3.601 3.995 -2.156 1.00 91.50 91 TYR A C 1
ATOM 695 O O . TYR A 1 91 ? 4.825 3.960 -2.039 1.00 91.50 91 TYR A O 1
ATOM 703 N N . TRP A 1 92 ? 2.988 4.691 -3.106 1.00 86.19 92 TRP A N 1
ATOM 704 C CA . TRP A 1 92 ? 3.701 5.542 -4.045 1.00 86.19 92 TRP A CA 1
ATOM 705 C C . TRP A 1 92 ? 3.416 7.007 -3.718 1.00 86.19 92 TRP A C 1
ATOM 707 O O . TRP A 1 92 ? 2.263 7.436 -3.769 1.00 86.19 92 TRP A O 1
ATOM 717 N N . LEU A 1 93 ? 4.458 7.761 -3.369 1.00 75.50 93 LEU A N 1
ATOM 718 C CA . LEU A 1 93 ? 4.416 9.219 -3.286 1.00 75.50 93 LEU A CA 1
ATOM 719 C C . LEU A 1 93 ? 4.576 9.737 -4.717 1.00 75.50 93 LEU A C 1
ATOM 721 O O . LEU A 1 93 ? 5.682 9.905 -5.206 1.00 75.50 93 LEU A O 1
ATOM 725 N N . GLY A 1 94 ? 3.482 9.889 -5.460 1.00 63.78 94 GLY A N 1
ATOM 726 C CA . GLY A 1 94 ? 3.569 10.573 -6.753 1.00 63.78 94 GLY A CA 1
ATOM 727 C C . GLY A 1 94 ? 4.023 12.015 -6.522 1.00 63.78 94 GLY A C 1
ATOM 728 O O . GLY A 1 94 ? 3.581 12.628 -5.551 1.00 63.78 94 GLY A O 1
ATOM 729 N N . GLU A 1 95 ? 4.896 12.559 -7.374 1.00 57.59 95 GLU A N 1
ATOM 730 C CA . GLU A 1 95 ? 5.404 13.924 -7.212 1.00 57.59 95 GLU A CA 1
ATOM 731 C C . GLU A 1 95 ? 4.262 14.950 -7.100 1.00 57.59 95 GLU A C 1
ATOM 733 O O . GLU A 1 95 ? 3.602 15.291 -8.085 1.00 57.59 95 GLU A O 1
ATOM 738 N N . HIS A 1 96 ? 4.101 15.551 -5.920 1.00 49.12 96 HIS A N 1
ATOM 739 C CA . HIS A 1 96 ? 3.570 16.906 -5.834 1.00 49.12 96 HIS A CA 1
ATOM 740 C C . HIS A 1 96 ? 4.682 17.884 -6.253 1.00 49.12 96 HIS A C 1
ATOM 742 O O . HIS A 1 96 ? 5.354 18.485 -5.423 1.00 49.12 96 HIS A O 1
ATOM 748 N N . GLY A 1 97 ? 4.872 18.031 -7.566 1.00 46.00 97 GLY A N 1
ATOM 749 C CA . GLY A 1 97 ? 5.368 19.261 -8.189 1.00 46.00 97 GLY A CA 1
ATOM 750 C C . GLY A 1 97 ? 6.807 19.699 -7.896 1.00 46.00 97 GLY A C 1
ATOM 751 O O . GLY A 1 97 ? 7.015 20.842 -7.492 1.00 46.00 97 GLY A O 1
ATOM 752 N N . SER A 1 98 ? 7.809 18.884 -8.226 1.00 41.97 98 SER A N 1
ATOM 753 C CA . SER A 1 98 ? 9.171 19.394 -8.433 1.00 41.97 98 SER A CA 1
ATOM 754 C C . SER A 1 98 ? 9.729 18.839 -9.734 1.00 41.97 98 SER A C 1
ATOM 756 O O . SER A 1 98 ? 10.309 17.765 -9.761 1.00 41.97 98 SER A O 1
ATOM 758 N N . GLY A 1 99 ? 9.565 19.613 -10.811 1.00 43.09 99 GLY A N 1
ATOM 759 C CA . GLY A 1 99 ? 10.074 19.325 -12.151 1.00 43.09 99 GLY A CA 1
ATOM 760 C C . GLY A 1 99 ? 11.602 19.331 -12.253 1.00 43.09 99 GLY A C 1
ATOM 761 O O . GLY A 1 99 ? 12.172 20.129 -12.996 1.00 43.09 99 GLY A O 1
ATOM 762 N N . ALA A 1 100 ? 12.264 18.423 -11.543 1.00 43.94 100 ALA A N 1
ATOM 763 C CA . ALA A 1 100 ? 13.597 17.952 -11.865 1.00 43.94 100 ALA A CA 1
ATOM 764 C C . ALA A 1 100 ? 13.429 16.610 -12.585 1.00 43.94 100 ALA A C 1
ATOM 766 O O . ALA A 1 100 ? 13.336 15.552 -11.976 1.00 43.94 100 ALA A O 1
ATOM 767 N N . VAL A 1 101 ? 13.339 16.678 -13.913 1.00 45.62 101 VAL A N 1
ATOM 768 C CA . VAL A 1 101 ? 13.300 15.512 -14.803 1.00 45.62 101 VAL A CA 1
ATOM 769 C C . VAL A 1 101 ? 14.502 14.610 -14.488 1.00 45.62 101 VAL A C 1
ATOM 771 O O . VAL A 1 101 ? 15.612 14.911 -14.921 1.00 45.62 101 VAL A O 1
ATOM 774 N N . GLY A 1 102 ? 14.305 13.522 -13.735 1.00 47.75 102 GLY A N 1
ATOM 775 C CA . GLY A 1 102 ? 15.339 12.493 -13.586 1.00 47.75 102 GLY A CA 1
ATOM 776 C C . GLY A 1 102 ? 15.310 11.613 -12.337 1.00 47.75 102 GLY A C 1
ATOM 777 O O . GLY A 1 102 ? 15.783 10.482 -12.426 1.00 47.75 102 GLY A O 1
ATOM 778 N N . GLU A 1 103 ? 14.761 12.053 -11.203 1.00 50.59 103 GLU A N 1
ATOM 779 C CA . GLU A 1 103 ? 14.748 11.229 -9.982 1.00 50.59 103 GLU A CA 1
ATOM 780 C C . GLU A 1 103 ? 13.444 10.429 -9.892 1.00 50.59 103 GLU A C 1
ATOM 782 O O . GLU A 1 103 ? 12.444 10.854 -9.329 1.00 50.59 103 GLU A O 1
ATOM 787 N N . ARG A 1 104 ? 13.444 9.249 -10.519 1.00 63.25 104 ARG A N 1
ATOM 788 C CA . ARG A 1 104 ? 12.331 8.293 -10.446 1.00 63.25 104 ARG A CA 1
ATOM 789 C C . ARG A 1 104 ? 12.293 7.686 -9.044 1.00 63.25 104 ARG A C 1
ATOM 791 O O . ARG A 1 104 ? 13.141 6.860 -8.705 1.00 63.25 104 ARG A O 1
ATOM 798 N N . GLU A 1 105 ? 11.344 8.126 -8.225 1.00 74.25 105 GLU A N 1
ATOM 799 C CA . GLU A 1 105 ? 11.233 7.698 -6.829 1.00 74.25 105 GLU A CA 1
ATOM 800 C C . GLU A 1 105 ? 10.797 6.227 -6.731 1.00 74.25 105 GLU A C 1
ATOM 802 O O . GLU A 1 105 ? 10.039 5.746 -7.561 1.00 74.25 105 GLU A O 1
ATOM 807 N N . ALA A 1 106 ? 11.316 5.473 -5.762 1.00 85.50 106 ALA A N 1
ATOM 808 C CA . ALA A 1 106 ? 10.950 4.070 -5.551 1.00 85.50 106 ALA A CA 1
ATOM 809 C C . ALA A 1 106 ? 9.672 3.965 -4.693 1.00 85.50 106 ALA A C 1
ATOM 811 O O . ALA A 1 106 ? 9.403 4.867 -3.894 1.00 85.50 106 ALA A O 1
ATOM 812 N N . PRO A 1 107 ? 8.899 2.862 -4.776 1.00 90.00 107 PRO A N 1
ATOM 813 C CA . PRO A 1 107 ? 7.756 2.677 -3.890 1.00 90.00 107 PRO A CA 1
ATOM 814 C C . PRO A 1 107 ? 8.230 2.616 -2.433 1.00 90.00 107 PRO A C 1
ATOM 816 O O . PRO A 1 107 ? 9.175 1.899 -2.098 1.00 90.00 107 PRO A O 1
ATOM 819 N N . VAL A 1 108 ? 7.556 3.350 -1.552 1.00 91.56 108 VAL A N 1
ATOM 820 C CA . VAL A 1 108 ? 7.946 3.473 -0.146 1.00 91.56 108 VAL A CA 1
ATOM 821 C C . VAL A 1 108 ? 7.308 2.354 0.663 1.00 91.56 108 VAL A C 1
ATOM 823 O O . VAL A 1 108 ? 6.092 2.159 0.632 1.00 91.56 108 VAL A O 1
ATOM 826 N N . GLN A 1 109 ? 8.125 1.609 1.404 1.00 94.31 109 GLN A N 1
ATOM 827 C CA . GLN A 1 109 ? 7.665 0.514 2.253 1.00 94.31 109 GLN A CA 1
ATOM 828 C C . GLN A 1 109 ? 7.096 1.022 3.580 1.00 94.31 109 GLN A C 1
ATOM 830 O O . GLN A 1 109 ? 7.627 1.945 4.187 1.00 94.31 109 GLN A O 1
ATOM 835 N N . ILE A 1 110 ? 6.028 0.371 4.047 1.00 95.25 110 ILE A N 1
ATOM 836 C CA . ILE A 1 110 ? 5.443 0.569 5.374 1.00 95.25 110 ILE A CA 1
ATOM 837 C C . ILE A 1 110 ? 5.742 -0.678 6.206 1.00 95.25 110 ILE A C 1
ATOM 839 O O . ILE A 1 110 ? 5.007 -1.667 6.171 1.00 95.25 110 ILE A O 1
ATOM 843 N N . SER A 1 111 ? 6.863 -0.656 6.921 1.00 93.94 111 SER A N 1
ATOM 844 C CA . SER A 1 111 ? 7.362 -1.800 7.694 1.00 93.94 111 SER A CA 1
ATOM 845 C C . SER A 1 111 ? 7.168 -1.642 9.201 1.00 93.94 111 SER A C 1
ATOM 847 O O . SER A 1 111 ? 7.002 -2.636 9.910 1.00 93.94 111 SER A O 1
ATOM 849 N N . ASN A 1 112 ? 7.163 -0.398 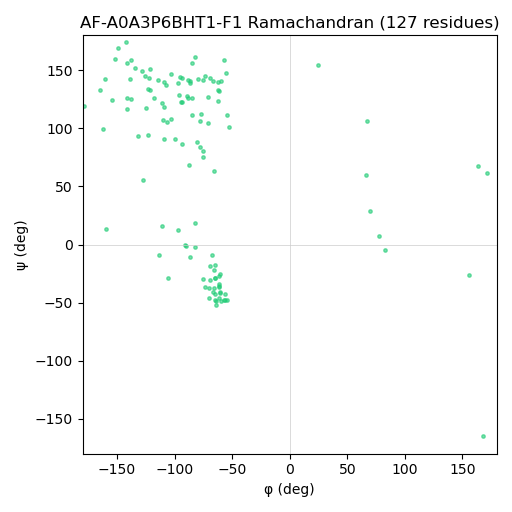9.680 1.00 94.44 112 ASN A N 1
ATOM 850 C CA . ASN A 1 112 ? 7.114 -0.035 11.091 1.00 94.44 112 ASN A CA 1
ATOM 851 C C . ASN A 1 112 ? 6.229 1.209 11.311 1.00 94.44 112 ASN A C 1
ATOM 853 O O . ASN A 1 112 ? 5.770 1.834 10.354 1.00 94.44 112 ASN A O 1
ATOM 857 N N . ASP A 1 113 ? 6.000 1.579 12.572 1.00 92.69 113 ASP A N 1
ATOM 858 C CA . ASP A 1 113 ? 5.110 2.696 12.912 1.00 92.69 113 ASP A CA 1
ATOM 859 C C . ASP A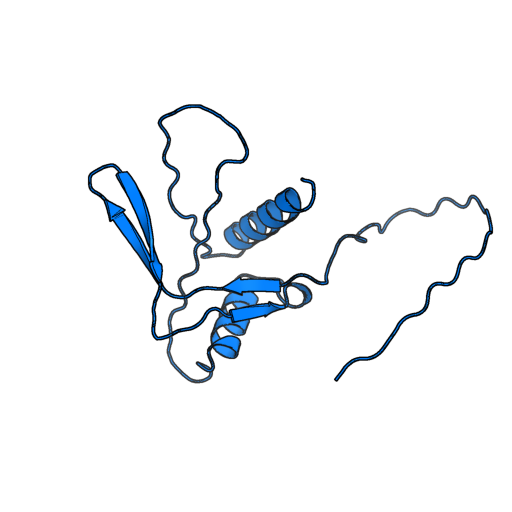 1 113 ? 5.613 4.063 12.420 1.00 92.69 113 ASP A C 1
ATOM 861 O O . ASP A 1 113 ? 4.800 4.912 12.071 1.00 92.69 113 ASP A O 1
ATOM 865 N N . LYS A 1 114 ? 6.931 4.277 12.286 1.00 93.75 114 LYS A N 1
ATOM 866 C CA . LYS A 1 114 ? 7.452 5.533 11.714 1.00 93.75 114 LYS A CA 1
ATOM 867 C C . LYS A 1 114 ? 7.094 5.662 10.236 1.00 93.75 114 LYS A C 1
ATOM 869 O O . LYS A 1 114 ? 6.721 6.743 9.785 1.00 93.75 114 LYS A O 1
ATOM 874 N N . ASP A 1 115 ? 7.184 4.564 9.487 1.00 93.12 115 ASP A N 1
ATOM 875 C CA . ASP A 1 115 ? 6.782 4.543 8.078 1.00 93.12 115 ASP A CA 1
ATOM 876 C C . ASP A 1 115 ? 5.268 4.775 7.947 1.00 93.12 115 ASP A C 1
ATOM 878 O O . ASP A 1 115 ? 4.806 5.462 7.035 1.00 93.12 115 ASP A O 1
ATOM 882 N N . PHE A 1 116 ? 4.486 4.220 8.880 1.00 92.06 116 PHE A N 1
ATOM 883 C CA . PHE A 1 116 ? 3.041 4.422 8.950 1.00 92.06 116 PHE A CA 1
ATOM 884 C C . PHE A 1 116 ? 2.678 5.884 9.252 1.00 92.06 116 PHE A C 1
ATOM 886 O O . PHE A 1 116 ? 1.795 6.451 8.601 1.00 92.06 116 PHE A O 1
ATOM 893 N N . ASP A 1 117 ? 3.383 6.533 10.177 1.00 91.00 117 ASP A N 1
ATOM 894 C CA . ASP A 1 117 ? 3.214 7.959 10.466 1.00 91.00 117 ASP A CA 1
ATOM 895 C C . ASP A 1 117 ? 3.520 8.823 9.234 1.00 91.00 117 ASP A C 1
ATOM 897 O O . ASP A 1 117 ? 2.778 9.765 8.933 1.00 91.00 117 ASP A O 1
ATOM 901 N N . LEU A 1 118 ? 4.564 8.478 8.470 1.00 89.25 118 LEU A N 1
ATOM 902 C CA . LEU A 1 118 ? 4.893 9.160 7.216 1.00 89.25 118 LEU A CA 1
ATOM 903 C C . LEU A 1 118 ? 3.783 8.977 6.172 1.00 89.25 118 LEU A C 1
ATOM 905 O O . LEU A 1 118 ? 3.293 9.962 5.616 1.00 89.25 118 LEU A O 1
ATOM 909 N N . PHE A 1 119 ? 3.324 7.741 5.966 1.00 89.00 119 PHE A N 1
ATOM 910 C CA . PHE A 1 119 ? 2.215 7.419 5.065 1.00 89.00 119 PHE A CA 1
ATOM 911 C C . PHE A 1 119 ? 0.934 8.192 5.420 1.00 89.00 119 PHE A C 1
ATOM 913 O O . PHE A 1 119 ? 0.289 8.800 4.561 1.00 89.00 119 PHE A O 1
ATOM 920 N N . THR A 1 120 ? 0.553 8.210 6.699 1.00 87.12 120 THR A N 1
ATOM 921 C CA . THR A 1 120 ? -0.656 8.919 7.141 1.00 87.12 120 THR A CA 1
ATOM 922 C C . THR A 1 120 ? -0.515 10.436 7.050 1.00 87.12 120 THR A C 1
ATOM 924 O O . THR A 1 120 ? -1.516 11.116 6.806 1.00 87.12 120 THR A O 1
ATOM 927 N N . SER A 1 121 ? 0.699 10.966 7.211 1.00 84.06 121 SER A N 1
ATOM 928 C CA . SER A 1 121 ? 1.005 12.388 7.034 1.00 84.06 121 SER A CA 1
ATOM 929 C C . SER A 1 121 ? 0.926 12.800 5.567 1.00 84.06 121 SER A C 1
ATOM 931 O O . SER A 1 121 ? 0.244 13.777 5.262 1.00 84.06 121 SER A O 1
ATOM 933 N N . ALA A 1 122 ? 1.504 12.015 4.654 1.00 78.94 122 ALA A N 1
ATOM 934 C CA . ALA A 1 122 ? 1.389 12.234 3.211 1.00 78.94 122 ALA A CA 1
ATOM 935 C C . ALA A 1 122 ? -0.082 12.270 2.758 1.00 78.94 122 ALA A C 1
ATOM 937 O O . ALA A 1 122 ? -0.503 13.186 2.055 1.00 78.94 122 ALA A O 1
ATOM 938 N N . ARG A 1 123 ? -0.917 11.361 3.283 1.00 73.94 123 ARG A N 1
ATOM 939 C CA . ARG A 1 123 ? -2.368 11.335 3.019 1.00 73.94 123 ARG A CA 1
ATOM 940 C C . ARG A 1 123 ? -3.110 12.598 3.479 1.00 73.94 123 ARG A C 1
ATOM 942 O O . ARG A 1 123 ? -4.186 12.897 2.968 1.00 73.94 123 ARG A O 1
ATOM 949 N N . LYS A 1 124 ? -2.615 13.312 4.497 1.00 65.62 124 LYS A N 1
ATOM 950 C CA . LYS A 1 124 ? -3.249 14.557 4.968 1.00 65.62 124 LYS A CA 1
ATOM 951 C C . LYS A 1 124 ? -2.974 15.727 4.025 1.00 65.62 124 LYS A C 1
ATOM 953 O O . LYS A 1 124 ? -3.823 16.606 3.939 1.00 65.62 124 LYS A O 1
ATOM 958 N N . VAL A 1 125 ? -1.830 15.729 3.339 1.00 58.31 125 VAL A N 1
ATOM 959 C CA . VAL A 1 125 ? -1.437 16.791 2.397 1.00 58.31 125 VAL A CA 1
ATOM 960 C C . VAL A 1 125 ? -2.300 16.753 1.131 1.00 58.31 125 VAL A C 1
ATOM 962 O O . VAL A 1 125 ? -2.739 17.799 0.668 1.00 58.31 125 VAL A O 1
ATOM 965 N N . ASP A 1 126 ? -2.650 15.555 0.659 1.00 53.62 126 ASP A N 1
ATOM 966 C CA . ASP A 1 126 ? -3.465 15.334 -0.549 1.00 53.62 126 ASP A CA 1
ATOM 967 C C . ASP A 1 126 ? -4.914 15.868 -0.442 1.00 53.62 126 ASP A C 1
ATOM 969 O O . ASP A 1 126 ? -5.585 16.100 -1.439 1.00 53.62 126 ASP A O 1
ATOM 973 N N . LYS A 1 127 ? -5.421 16.132 0.772 1.00 52.25 127 LYS A N 1
ATOM 974 C CA . LYS A 1 127 ? -6.786 16.662 0.979 1.00 52.25 127 LYS A CA 1
ATOM 975 C C . LYS A 1 127 ? -6.922 18.183 0.808 1.00 52.25 127 LYS A C 1
ATOM 977 O O . LYS A 1 127 ? -8.025 18.696 0.992 1.00 52.25 127 LYS A O 1
ATOM 982 N N . TYR A 1 128 ? -5.833 18.901 0.530 1.00 41.56 128 TYR A N 1
ATOM 983 C CA . TYR A 1 128 ? -5.811 20.370 0.440 1.00 41.56 128 TYR A CA 1
ATOM 984 C C . TYR A 1 128 ? -5.586 20.911 -0.983 1.00 41.56 128 TYR A C 1
ATOM 986 O O . TYR A 1 128 ? -5.263 22.091 -1.136 1.00 41.56 128 TYR A O 1
ATOM 994 N N . ILE A 1 129 ? -5.764 20.075 -2.009 1.00 39.62 129 ILE A N 1
ATOM 995 C CA . ILE A 1 129 ? -5.720 20.446 -3.434 1.00 39.62 129 ILE A CA 1
ATOM 996 C C . ILE A 1 129 ? -7.127 20.305 -4.014 1.00 39.62 129 ILE A C 1
ATOM 998 O O . ILE A 1 129 ? -7.529 21.206 -4.784 1.00 39.62 129 ILE A O 1
#

pLDDT: mean 74.98, std 22.73, range [26.05, 95.56]

Secondary structure (DSSP, 8-state):
-----------------------TT----EEEE--EEEEE-TTS-EEEEE-TTS--EEEEGGG--SHHHHHHHHHHHTT-TTS------EE----SS---TT--PPPEE--SHHHHHHHHHHHHHGGG-

Solvent-accessible surface area (backbone atoms only — not comparable to full-atom values): 8913 Å² total; per-residue (Å²): 142,86,89,82,89,86,89,86,88,85,88,85,90,80,94,75,96,76,86,86,79,86,73,83,83,74,69,92,49,66,46,80,47,71,51,60,47,82,45,77,46,96,87,60,48,77,47,75,48,69,37,87,91,44,76,67,43,74,41,66,44,65,80,44,86,45,43,64,44,46,50,50,48,50,35,54,72,72,69,44,71,94,56,99,72,87,83,88,46,68,49,73,84,70,84,87,80,72,96,62,91,78,78,71,79,74,74,44,64,46,87,41,55,70,41,38,52,51,54,58,50,56,61,59,60,70,76,79,120